Protein AF-A0A1C6FTU1-F1 (afdb_monomer)

Foldseek 3Di:
DFKKFKKWAKDFLCVVVVNDPGDRDIDRQDPGIADDPDWLRRLVVSQVVNQVVQCVDPFKGWDADSVQSKIFIAGVVRGTGMIIHDMTIDTDDD

Sequence (94 aa):
MKRFQVENCVQNARQYAGEEPYEHISYNIVDGDVEAENEKEAIVNALYYLADNINDTNGMYAEVNLKDESILIYNDDDEVVEYYFDFVAKEIED

Solvent-accessible surface area (backbone atoms only — not comparable to full-atom values): 5286 Å² total; per-residue (Å²): 117,47,43,23,43,43,32,27,32,68,34,47,42,50,39,70,72,66,76,38,87,78,73,97,54,71,42,72,73,51,104,60,70,36,77,22,86,46,52,69,52,28,47,54,53,49,52,53,53,51,34,52,59,42,49,73,36,92,64,37,42,51,48,79,39,80,89,75,50,31,36,43,29,26,38,82,84,73,43,64,50,38,39,39,31,75,64,46,51,42,80,54,83,133

Nearest PDB structures (foldseek):
  6obt-assembly1_A-2  TM=6.973E-01  e=8.075E+00  Streptomyces parvulus
  3kg7-assembly1_C  TM=4.868E-01  e=3.119E+00  Lyngbya majuscula
  1yyp-assembly1_A-2  TM=3.660E-01  e=2.610E+00  Human betaherpesvirus 5
  5bp4-assembly9_R  TM=2.169E-01  e=9.095E+00  Mycolicibacterium smegmatis MC2 155

pLDDT: mean 89.92, std 7.52, range [63.12, 96.12]

Radius of gyration: 13.64 Å; Cα contacts (8 Å, |Δi|>4): 188; chains: 1; bounding box: 35×24×41 Å

Secondary structure (DSSP, 8-state):
-EEEEEEEEEEEHHHHTTSSPPP--EEESSSS-EEESSHHHHHHHHHHHHHHHHHTSTTEEEEEETTTTEEEEEETTS-EEEEEEEEEEEEE--

Structure (mmCIF, N/CA/C/O backbone):
data_AF-A0A1C6FTU1-F1
#
_entry.id   AF-A0A1C6FTU1-F1
#
loop_
_atom_site.group_PDB
_atom_site.id
_atom_site.type_symbol
_atom_site.label_atom_id
_atom_site.label_alt_id
_atom_site.label_comp_id
_atom_site.label_asym_id
_atom_site.label_entity_id
_atom_site.label_seq_id
_atom_site.pdbx_PDB_ins_code
_atom_site.Cartn_x
_atom_site.Cartn_y
_atom_site.Cartn_z
_atom_site.occupancy
_atom_site.B_iso_or_equiv
_atom_site.auth_seq_id
_atom_site.auth_comp_id
_atom_site.auth_asym_id
_atom_site.auth_atom_id
_atom_site.pdbx_PDB_model_num
ATOM 1 N N . MET A 1 1 ? -8.026 0.369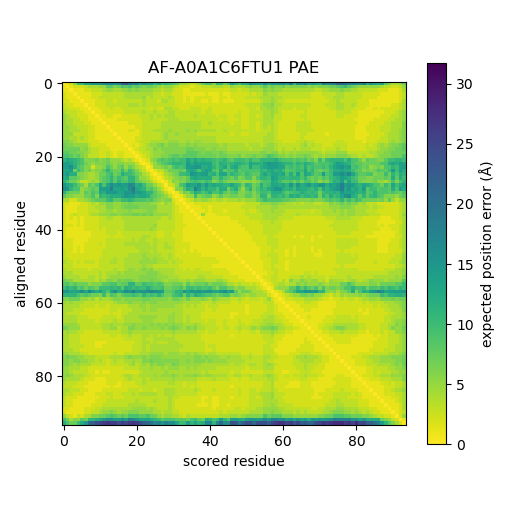 21.220 1.00 84.31 1 MET A N 1
ATOM 2 C CA . MET A 1 1 ? -7.791 -0.346 19.954 1.00 84.31 1 MET A CA 1
ATOM 3 C C . MET A 1 1 ? -9.076 -0.928 19.402 1.00 84.31 1 MET A C 1
ATOM 5 O O . MET A 1 1 ? -9.789 -1.645 20.097 1.00 84.31 1 MET A O 1
ATOM 9 N N . LYS A 1 2 ? -9.372 -0.522 18.172 1.00 92.44 2 LYS A N 1
ATOM 10 C CA . LYS A 1 2 ? -10.441 -1.001 17.297 1.00 92.44 2 LYS A CA 1
ATOM 11 C C . LYS A 1 2 ? -9.811 -1.867 16.205 1.00 92.44 2 LYS A C 1
ATOM 13 O O . LYS A 1 2 ? -8.601 -1.782 15.995 1.00 92.44 2 LYS A O 1
ATOM 18 N N . ARG A 1 3 ? -10.626 -2.654 15.506 1.00 93.50 3 ARG A N 1
ATOM 19 C CA . ARG A 1 3 ? -10.189 -3.502 14.391 1.00 93.50 3 ARG A CA 1
ATOM 20 C C . ARG A 1 3 ? -10.636 -2.870 13.081 1.00 93.50 3 ARG A C 1
ATOM 22 O O . ARG A 1 3 ? -11.772 -2.408 12.971 1.00 93.50 3 ARG A O 1
ATOM 29 N N . PHE A 1 4 ? -9.742 -2.834 12.104 1.00 94.50 4 PHE A N 1
ATOM 30 C CA . PHE A 1 4 ? -10.002 -2.256 10.792 1.00 94.50 4 PHE A CA 1
ATOM 31 C C . PHE A 1 4 ? -9.657 -3.252 9.694 1.00 94.50 4 PHE A C 1
ATOM 33 O O . PHE A 1 4 ? -8.610 -3.891 9.736 1.00 94.50 4 PHE A O 1
ATOM 40 N N . GLN A 1 5 ? -10.501 -3.329 8.672 1.00 92.94 5 GLN A N 1
ATOM 41 C CA . GLN A 1 5 ? -10.107 -3.894 7.388 1.00 92.94 5 GLN A CA 1
ATOM 42 C C . GLN A 1 5 ? -9.528 -2.765 6.531 1.00 92.94 5 GLN A C 1
ATOM 44 O O . GLN A 1 5 ? -10.165 -1.716 6.396 1.00 92.94 5 GLN A O 1
ATOM 49 N N . VAL A 1 6 ? -8.330 -2.962 5.975 1.00 93.00 6 VAL A N 1
ATOM 50 C CA . VAL A 1 6 ? -7.662 -1.963 5.131 1.00 93.00 6 VAL A CA 1
ATOM 51 C C . VAL A 1 6 ? -7.614 -2.471 3.699 1.00 93.00 6 VAL A C 1
ATOM 53 O O . VAL A 1 6 ? -6.997 -3.490 3.399 1.00 93.00 6 VAL A O 1
ATOM 56 N N . GLU A 1 7 ? -8.289 -1.749 2.816 1.00 92.94 7 GLU A N 1
ATOM 57 C CA . GLU A 1 7 ? -8.323 -2.029 1.387 1.00 92.94 7 GLU A CA 1
ATOM 58 C C . GLU A 1 7 ? -7.424 -1.045 0.640 1.00 92.94 7 GLU A C 1
ATOM 60 O O . GLU A 1 7 ? -7.282 0.104 1.056 1.00 92.94 7 GLU A O 1
ATOM 65 N N . ASN A 1 8 ? -6.848 -1.477 -0.478 1.00 91.75 8 ASN A N 1
ATOM 66 C CA . ASN A 1 8 ? -6.071 -0.612 -1.360 1.00 91.75 8 ASN A CA 1
ATOM 67 C C . ASN A 1 8 ? -6.301 -0.963 -2.831 1.00 91.75 8 ASN A C 1
ATOM 69 O O . ASN A 1 8 ? -6.693 -2.078 -3.178 1.00 91.75 8 ASN A O 1
ATOM 73 N N . CYS A 1 9 ? -5.970 -0.014 -3.694 1.00 92.19 9 CYS A N 1
ATOM 74 C CA . CYS A 1 9 ? -5.799 -0.206 -5.124 1.00 92.19 9 CYS A CA 1
ATOM 75 C C . CYS A 1 9 ? -4.351 -0.594 -5.455 1.00 92.19 9 CYS A C 1
ATOM 77 O O . CYS A 1 9 ? -3.424 -0.144 -4.777 1.00 92.19 9 CYS A O 1
ATOM 79 N N . VAL A 1 10 ? -4.143 -1.388 -6.512 1.00 91.56 10 VAL A N 1
ATOM 80 C CA . VAL A 1 10 ? -2.800 -1.754 -7.000 1.00 91.56 10 VAL A CA 1
ATOM 81 C C . VAL A 1 10 ? -2.686 -1.570 -8.510 1.00 91.56 10 VAL A C 1
ATOM 83 O O . VAL A 1 10 ? -3.549 -2.000 -9.272 1.00 91.56 10 VAL A O 1
ATOM 86 N N . GLN A 1 11 ? -1.607 -0.928 -8.943 1.00 93.44 11 GLN A N 1
ATOM 87 C CA . GLN A 1 11 ? -1.204 -0.804 -10.339 1.00 93.44 11 GLN A CA 1
ATOM 88 C C . GLN A 1 11 ? 0.031 -1.658 -10.599 1.00 93.44 11 GLN A C 1
ATOM 90 O O . GLN A 1 11 ? 0.965 -1.649 -9.802 1.00 93.44 11 GLN A O 1
ATOM 95 N N . ASN A 1 12 ? 0.068 -2.336 -11.745 1.00 92.75 12 ASN A N 1
ATOM 96 C CA . ASN A 1 12 ? 1.316 -2.897 -12.261 1.00 92.75 12 ASN A CA 1
ATOM 97 C C . ASN A 1 12 ? 2.188 -1.804 -12.918 1.00 92.75 12 ASN A C 1
ATOM 99 O O . ASN A 1 12 ? 1.715 -0.698 -13.197 1.00 92.75 12 ASN A O 1
ATOM 103 N N . ALA A 1 13 ? 3.439 -2.139 -13.240 1.00 93.75 13 ALA A N 1
ATOM 104 C CA . ALA A 1 13 ? 4.406 -1.242 -13.881 1.00 93.75 13 ALA A CA 1
ATOM 105 C C . ALA A 1 13 ? 3.860 -0.481 -15.107 1.00 93.75 13 ALA A C 1
ATOM 107 O O . ALA A 1 13 ? 4.081 0.721 -15.256 1.00 93.75 13 ALA A O 1
ATOM 108 N N . ARG A 1 14 ? 3.109 -1.160 -15.985 1.00 94.44 14 ARG A N 1
ATOM 109 C CA . ARG A 1 14 ? 2.591 -0.576 -17.234 1.00 94.44 14 ARG A CA 1
ATOM 110 C C . ARG A 1 14 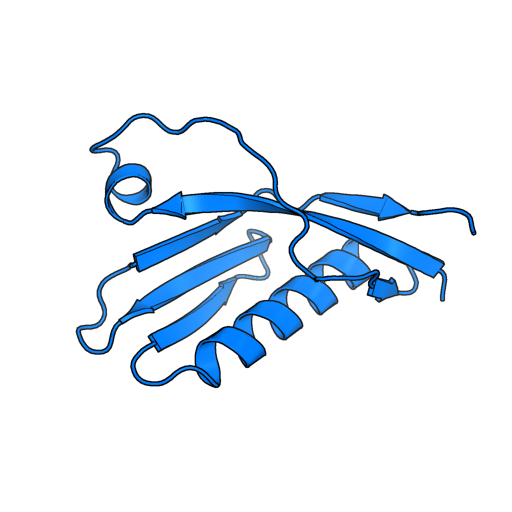? 1.416 0.362 -16.984 1.00 94.44 14 ARG A C 1
ATOM 112 O O . ARG A 1 14 ? 1.314 1.400 -17.634 1.00 94.44 14 ARG A O 1
ATOM 119 N N . GLN A 1 15 ? 0.551 0.029 -16.028 1.00 94.44 15 GLN A N 1
ATOM 120 C CA . GLN A 1 15 ? -0.534 0.908 -15.589 1.00 94.44 15 GLN A CA 1
ATOM 121 C C . GLN A 1 15 ? 0.017 2.164 -14.906 1.00 94.44 15 GLN A C 1
ATOM 123 O O . GLN A 1 15 ? -0.432 3.266 -15.215 1.00 94.44 15 GLN A O 1
ATOM 128 N N . TYR A 1 16 ? 1.032 2.014 -14.051 1.00 92.69 16 TYR A N 1
ATOM 129 C CA . TYR A 1 16 ? 1.721 3.137 -13.411 1.00 92.69 16 TYR A CA 1
ATOM 130 C C . TYR A 1 16 ? 2.404 4.059 -14.438 1.00 92.69 16 TYR A C 1
ATOM 132 O O . TYR A 1 16 ? 2.287 5.281 -14.359 1.00 92.69 16 TYR A O 1
ATOM 140 N N . ALA A 1 17 ? 3.039 3.484 -15.466 1.00 93.38 17 ALA A N 1
ATOM 141 C CA . ALA A 1 17 ? 3.630 4.226 -16.583 1.00 93.38 17 ALA A CA 1
ATOM 142 C C . ALA A 1 17 ? 2.594 4.876 -17.530 1.00 93.38 17 ALA A C 1
ATOM 144 O O . ALA A 1 17 ? 2.968 5.621 -18.439 1.00 93.38 17 ALA A O 1
ATOM 145 N N . GLY A 1 18 ? 1.296 4.608 -17.341 1.00 92.88 18 GLY A N 1
ATOM 146 C CA . GLY A 1 18 ? 0.215 5.115 -18.190 1.00 92.88 18 GLY A CA 1
ATOM 147 C C . GLY A 1 18 ? 0.101 4.423 -19.554 1.00 92.88 18 GLY A C 1
ATOM 148 O O . GLY A 1 18 ? -0.558 4.948 -20.452 1.00 92.88 18 GLY A O 1
ATOM 149 N N . GLU A 1 19 ? 0.735 3.263 -19.731 1.00 93.69 19 GLU A N 1
ATOM 150 C CA . GLU A 1 19 ? 0.683 2.474 -20.968 1.00 93.69 19 GLU A CA 1
ATOM 151 C C . GLU A 1 19 ? -0.585 1.623 -21.082 1.00 93.69 19 GLU A C 1
ATOM 153 O O . GLU A 1 19 ? -1.020 1.297 -22.189 1.00 93.69 19 GLU A O 1
ATOM 158 N N . GLU A 1 20 ? -1.173 1.251 -19.944 1.00 92.38 20 GLU A N 1
ATOM 159 C CA . GLU A 1 20 ? -2.404 0.471 -19.862 1.00 92.38 20 GLU A CA 1
ATOM 160 C C . GLU A 1 20 ? -3.454 1.198 -19.017 1.00 92.38 20 GLU A C 1
ATOM 162 O O . GLU A 1 20 ? -3.112 1.876 -18.045 1.00 92.38 20 GLU A O 1
ATOM 167 N N . PRO A 1 21 ? -4.748 1.073 -19.364 1.00 87.50 21 PRO A N 1
ATOM 168 C CA . PRO A 1 21 ? -5.806 1.583 -18.514 1.00 87.50 21 PRO A CA 1
ATOM 169 C C . PRO A 1 21 ? -5.805 0.848 -17.172 1.00 87.50 21 PRO A C 1
ATOM 171 O O . PRO A 1 21 ? -5.531 -0.351 -17.078 1.00 87.50 21 PRO A O 1
ATOM 174 N N . TYR A 1 22 ? -6.155 1.588 -16.130 1.00 79.25 22 TYR A N 1
ATOM 175 C CA . TYR A 1 22 ? -6.291 1.056 -14.788 1.00 79.25 22 TYR A CA 1
ATOM 176 C C . TYR A 1 22 ? -7.762 0.748 -14.479 1.00 79.25 22 TYR A C 1
ATOM 178 O O . TYR A 1 22 ? -8.633 1.601 -14.670 1.00 79.25 22 TYR A O 1
ATOM 186 N N . GLU A 1 23 ? -8.028 -0.463 -13.990 1.00 73.06 23 GLU A N 1
ATOM 187 C CA . GLU A 1 23 ? -9.321 -0.846 -13.424 1.00 73.06 23 GLU A CA 1
ATOM 188 C C . GLU A 1 23 ? -9.272 -0.662 -11.910 1.00 73.06 23 GLU A C 1
ATOM 190 O O . GLU A 1 23 ? -8.397 -1.211 -11.250 1.00 73.06 23 GLU A O 1
ATOM 195 N N . HIS A 1 24 ? -10.213 0.106 -11.359 1.00 74.69 24 HIS A N 1
ATOM 196 C CA . HIS A 1 24 ? -10.282 0.398 -9.928 1.00 74.69 24 HIS A CA 1
ATOM 197 C C . HIS A 1 24 ? -10.755 -0.835 -9.142 1.00 74.69 24 HIS A C 1
ATOM 199 O O . HIS A 1 24 ? -11.933 -0.950 -8.801 1.00 74.69 24 HIS A O 1
ATOM 205 N N . ILE A 1 25 ? -9.842 -1.775 -8.899 1.00 71.31 25 ILE A N 1
ATOM 206 C CA . ILE A 1 25 ? -10.088 -2.997 -8.133 1.00 71.31 25 ILE A CA 1
ATOM 207 C C . ILE A 1 25 ? -9.356 -2.876 -6.799 1.00 71.31 25 ILE A C 1
ATOM 209 O O . ILE A 1 25 ? -8.131 -2.749 -6.773 1.00 71.31 25 ILE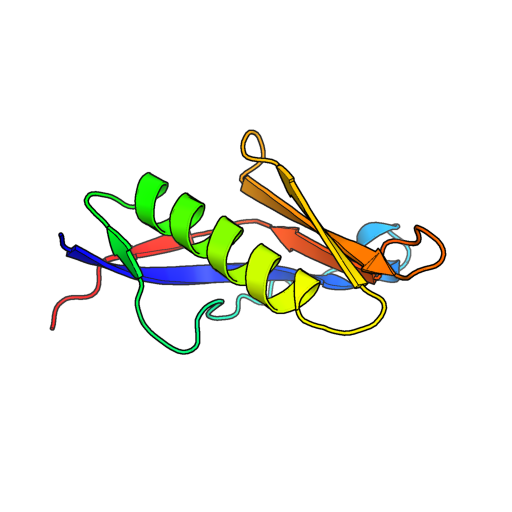 A O 1
ATOM 213 N N . SER A 1 26 ? -10.119 -2.914 -5.706 1.00 76.69 26 SER A N 1
ATOM 214 C CA . SER A 1 26 ? -9.574 -2.897 -4.354 1.00 76.69 26 SER A CA 1
ATOM 215 C C . SER A 1 26 ? -9.372 -4.311 -3.807 1.00 76.69 26 SER A C 1
ATOM 217 O O . SER A 1 26 ? -10.177 -5.213 -4.055 1.00 76.69 26 SER A O 1
ATOM 219 N N . TYR A 1 27 ? -8.302 -4.498 -3.037 1.00 75.75 27 TYR A N 1
ATOM 220 C CA . TYR A 1 27 ? -7.961 -5.754 -2.368 1.00 75.75 27 TYR A CA 1
ATOM 221 C C . TYR A 1 27 ? -7.751 -5.510 -0.875 1.00 75.75 27 TYR A C 1
ATOM 223 O O . TYR A 1 27 ? -7.317 -4.427 -0.490 1.00 75.75 27 TYR A O 1
ATOM 231 N N . ASN A 1 28 ? -8.054 -6.506 -0.033 1.00 75.06 28 ASN A N 1
ATOM 232 C CA . ASN A 1 28 ? -7.662 -6.461 1.376 1.00 75.06 28 ASN A CA 1
ATOM 233 C C . ASN A 1 28 ? -6.147 -6.678 1.465 1.00 75.06 28 ASN A C 1
ATOM 235 O O . ASN A 1 28 ? -5.643 -7.667 0.931 1.00 75.06 28 ASN A O 1
ATOM 239 N N . ILE A 1 29 ? -5.436 -5.743 2.091 1.00 69.69 29 ILE A N 1
ATOM 240 C CA . ILE A 1 29 ? -3.972 -5.675 2.004 1.00 69.69 29 ILE A CA 1
ATOM 241 C C . ILE A 1 29 ? -3.262 -6.596 2.998 1.00 69.69 29 ILE A C 1
ATOM 243 O O . ILE A 1 29 ? -2.174 -7.103 2.738 1.00 69.69 29 ILE A O 1
ATOM 247 N N . VAL A 1 30 ? -3.903 -6.814 4.141 1.00 66.88 30 VAL A N 1
ATOM 248 C CA . VAL A 1 30 ? -3.509 -7.758 5.181 1.00 66.88 30 VAL A CA 1
ATOM 249 C C . VAL A 1 30 ? -4.452 -8.946 5.089 1.00 66.88 30 VAL A C 1
ATOM 251 O O . VAL A 1 30 ? -5.662 -8.766 4.959 1.00 66.88 30 VAL A O 1
ATOM 254 N N . ASP A 1 31 ? -3.920 -10.163 5.185 1.00 69.69 31 ASP A N 1
ATOM 255 C CA . ASP A 1 31 ? -4.716 -11.394 5.292 1.00 69.69 31 ASP A CA 1
ATOM 256 C C . ASP A 1 31 ? -5.340 -11.486 6.708 1.00 69.69 31 ASP A C 1
ATOM 258 O O . ASP A 1 31 ? -5.064 -12.393 7.493 1.00 69.69 31 ASP A O 1
ATOM 262 N N . GLY A 1 32 ? -6.091 -10.447 7.093 1.00 79.31 32 GLY A N 1
ATOM 263 C CA . GLY A 1 32 ? -6.583 -10.194 8.443 1.00 79.31 32 GLY A CA 1
ATOM 264 C C . GLY A 1 32 ? -7.035 -8.747 8.669 1.00 79.31 32 GLY A C 1
ATOM 265 O O . GLY A 1 32 ? -7.206 -7.963 7.735 1.00 79.31 32 GLY A O 1
ATOM 266 N N . ASP A 1 33 ? -7.250 -8.418 9.938 1.00 87.12 33 ASP A N 1
ATOM 267 C CA . ASP A 1 33 ? -7.584 -7.084 10.432 1.00 87.12 33 ASP A CA 1
ATOM 268 C C . ASP A 1 33 ? -6.369 -6.367 11.044 1.00 87.12 33 ASP A C 1
ATOM 270 O O . ASP A 1 33 ? -5.406 -6.992 11.489 1.00 87.12 33 ASP A O 1
ATOM 274 N N . VAL A 1 34 ? -6.427 -5.035 11.067 1.00 90.69 34 VAL A N 1
ATOM 275 C CA . VAL A 1 34 ? -5.422 -4.153 11.669 1.00 90.69 34 VAL A CA 1
ATOM 276 C C . VAL A 1 34 ? -5.972 -3.567 12.963 1.00 90.69 34 VAL A C 1
ATOM 278 O O . VAL A 1 34 ? -6.998 -2.881 12.954 1.00 90.69 34 VAL A O 1
ATOM 281 N N . GLU A 1 35 ? -5.271 -3.781 14.075 1.00 92.38 35 GLU A N 1
ATOM 282 C CA . GLU A 1 35 ? -5.566 -3.095 15.334 1.00 92.38 35 GLU A CA 1
ATOM 283 C C . GLU A 1 35 ? -4.980 -1.671 15.327 1.00 92.38 35 GLU A C 1
ATOM 285 O O . GLU A 1 35 ? -3.787 -1.472 15.084 1.00 92.38 35 GLU A O 1
ATOM 290 N N . ALA A 1 36 ? -5.823 -0.668 15.586 1.00 94.94 36 ALA A N 1
ATOM 291 C CA . ALA A 1 36 ? -5.434 0.746 15.639 1.00 94.94 36 ALA A CA 1
ATOM 292 C C . ALA A 1 36 ? -6.425 1.578 16.478 1.00 94.94 36 ALA A C 1
ATOM 294 O O . ALA A 1 36 ? -7.520 1.115 16.810 1.00 94.94 36 ALA A O 1
ATOM 295 N N . GLU A 1 37 ? -6.092 2.823 16.834 1.00 96.06 37 GLU A N 1
ATOM 296 C CA . GLU A 1 37 ? -7.034 3.726 17.517 1.00 96.06 37 GLU A CA 1
ATOM 297 C C . GLU A 1 37 ? -7.978 4.448 16.539 1.00 96.06 37 GLU A C 1
ATOM 299 O O . GLU A 1 37 ? -9.070 4.871 16.924 1.00 96.06 37 GLU A O 1
ATOM 304 N N . ASN A 1 38 ? -7.578 4.599 15.273 1.00 95.75 38 ASN A N 1
ATOM 305 C CA . ASN A 1 38 ? -8.351 5.271 14.225 1.00 95.75 38 ASN A CA 1
ATOM 306 C C . ASN A 1 38 ? -7.942 4.800 12.814 1.00 95.75 38 ASN A C 1
ATOM 308 O O . ASN A 1 38 ? -6.918 4.145 12.642 1.00 95.75 38 ASN A O 1
ATOM 312 N N . GLU A 1 39 ? -8.726 5.188 11.803 1.00 95.56 39 GLU A N 1
ATOM 313 C CA . GLU A 1 39 ? -8.518 4.823 10.390 1.00 95.56 39 GLU A CA 1
ATOM 314 C C . GLU A 1 39 ? -7.132 5.215 9.861 1.00 95.56 39 GLU A C 1
ATOM 316 O O . GLU A 1 39 ? -6.479 4.425 9.185 1.00 95.56 39 GLU A O 1
ATOM 321 N N . LYS A 1 40 ? -6.647 6.416 10.200 1.00 95.44 40 LYS A N 1
ATOM 322 C CA . LYS A 1 40 ? -5.344 6.906 9.730 1.00 95.44 40 LYS A CA 1
ATOM 323 C C . LYS A 1 40 ? -4.201 6.057 10.279 1.00 95.44 40 LYS A C 1
ATOM 325 O O . LYS A 1 40 ? -3.268 5.737 9.551 1.00 95.44 40 LYS A O 1
ATOM 330 N N . GLU A 1 41 ? -4.268 5.697 11.555 1.00 95.88 41 GLU A N 1
ATOM 331 C CA . GLU A 1 41 ? -3.293 4.798 12.169 1.00 95.88 41 GLU A CA 1
ATOM 332 C C . GLU A 1 41 ? -3.376 3.386 11.572 1.00 95.88 41 GLU A C 1
ATOM 334 O O . GLU A 1 41 ? -2.337 2.799 11.286 1.00 95.88 41 GLU A O 1
ATOM 339 N N . ALA A 1 42 ? -4.581 2.877 11.286 1.00 95.00 42 ALA A N 1
ATOM 340 C CA . ALA A 1 42 ? -4.752 1.590 10.613 1.00 95.00 42 ALA A CA 1
ATOM 341 C C . ALA A 1 42 ? -4.086 1.569 9.226 1.00 95.00 42 ALA A C 1
ATOM 343 O O . ALA A 1 42 ? -3.370 0.623 8.907 1.00 95.00 42 ALA A O 1
ATOM 344 N N . ILE A 1 43 ? -4.260 2.631 8.430 1.00 95.25 43 ILE A N 1
ATOM 345 C CA . ILE A 1 43 ? -3.610 2.775 7.118 1.00 95.25 43 ILE A CA 1
ATOM 346 C C . ILE A 1 43 ? -2.087 2.806 7.270 1.00 95.25 43 ILE A C 1
ATOM 348 O O . ILE A 1 43 ? -1.391 2.080 6.570 1.00 95.25 43 ILE A O 1
ATOM 352 N N . VAL A 1 44 ? -1.552 3.601 8.202 1.00 95.38 44 VAL A N 1
ATOM 353 C CA . VAL A 1 44 ? -0.098 3.679 8.433 1.00 95.38 44 VAL A CA 1
ATOM 354 C C . VAL A 1 44 ? 0.475 2.323 8.853 1.00 95.38 44 VAL A C 1
ATOM 356 O O . VAL A 1 44 ? 1.506 1.909 8.324 1.00 95.38 44 VAL A O 1
ATOM 359 N N . ASN A 1 45 ? -0.204 1.610 9.751 1.00 93.81 45 ASN A N 1
ATOM 360 C CA . ASN A 1 45 ? 0.204 0.274 10.180 1.00 93.81 45 ASN A CA 1
ATOM 361 C C . ASN A 1 45 ? 0.176 -0.721 9.009 1.00 93.81 45 ASN A C 1
ATOM 363 O O . ASN A 1 45 ? 1.119 -1.493 8.847 1.00 93.81 45 ASN A O 1
ATOM 367 N N . ALA A 1 46 ? -0.857 -0.666 8.162 1.00 92.94 46 ALA A N 1
ATOM 368 C CA . ALA A 1 46 ? -0.959 -1.499 6.966 1.00 92.94 46 ALA A CA 1
ATOM 369 C C . ALA A 1 46 ? 0.144 -1.195 5.938 1.00 92.94 46 ALA A C 1
ATOM 371 O O . ALA A 1 46 ? 0.711 -2.123 5.364 1.00 92.94 46 ALA A O 1
ATOM 372 N N . LEU A 1 47 ? 0.486 0.085 5.740 1.00 93.81 47 LEU A N 1
ATOM 373 C CA . LEU A 1 47 ? 1.564 0.499 4.841 1.00 93.81 47 LEU A CA 1
ATOM 374 C C . LEU A 1 47 ? 2.907 -0.106 5.276 1.00 93.81 47 LEU A C 1
ATOM 376 O O . LEU A 1 47 ? 3.604 -0.729 4.476 1.00 93.81 47 LEU A O 1
ATOM 380 N N . TYR A 1 48 ? 3.262 0.043 6.554 1.00 93.31 48 TYR A N 1
ATOM 381 C CA . TYR A 1 48 ? 4.512 -0.514 7.071 1.00 93.31 48 TYR A CA 1
ATOM 382 C C . TYR A 1 48 ? 4.526 -2.040 7.044 1.00 93.31 48 TYR A C 1
ATOM 384 O O . TYR A 1 48 ? 5.519 -2.622 6.619 1.00 93.31 48 TYR A O 1
ATOM 392 N N . TYR A 1 49 ? 3.415 -2.682 7.412 1.0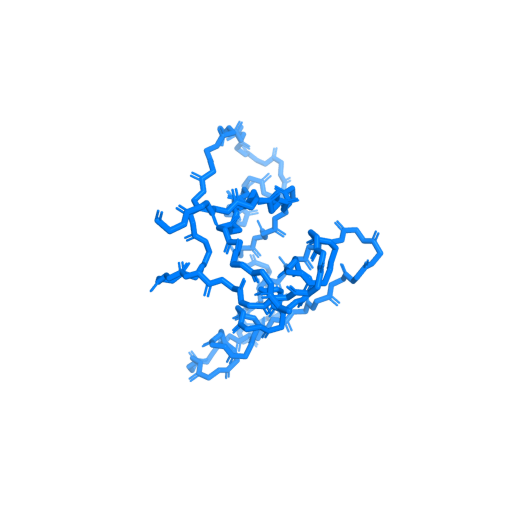0 90.69 49 TYR A N 1
ATOM 393 C CA . TYR A 1 49 ? 3.297 -4.134 7.330 1.00 90.69 49 TYR A CA 1
ATOM 394 C C . TYR A 1 49 ? 3.532 -4.647 5.905 1.00 90.69 49 TYR A C 1
ATOM 396 O O . TYR A 1 49 ? 4.290 -5.598 5.711 1.00 90.69 49 TYR A O 1
ATOM 404 N N . LEU A 1 50 ? 2.902 -4.032 4.899 1.00 88.50 50 LEU A N 1
ATOM 405 C CA . LEU A 1 50 ? 3.085 -4.456 3.515 1.00 88.50 50 LEU A CA 1
ATOM 406 C C . LEU A 1 50 ? 4.543 -4.258 3.075 1.00 88.50 50 LEU A C 1
ATOM 408 O O . LEU A 1 50 ? 5.136 -5.176 2.511 1.00 88.50 50 LEU A O 1
ATOM 412 N N . ALA A 1 51 ? 5.127 -3.094 3.369 1.00 91.44 51 ALA A N 1
ATOM 413 C CA . ALA A 1 51 ? 6.510 -2.795 3.015 1.00 91.44 51 ALA A CA 1
ATOM 414 C C . ALA A 1 51 ? 7.504 -3.794 3.629 1.00 91.44 51 ALA A C 1
ATOM 416 O O . ALA A 1 51 ? 8.398 -4.262 2.928 1.00 91.44 51 ALA A O 1
ATOM 417 N N . ASP A 1 52 ? 7.322 -4.168 4.898 1.00 91.19 52 ASP A N 1
ATOM 418 C CA . ASP A 1 52 ? 8.170 -5.157 5.570 1.00 91.19 52 ASP A CA 1
ATOM 419 C C . ASP A 1 52 ? 8.071 -6.539 4.898 1.00 91.19 52 ASP A C 1
ATOM 421 O O . ASP A 1 52 ? 9.097 -7.146 4.600 1.00 91.19 52 ASP A O 1
ATOM 425 N N . ASN A 1 53 ? 6.863 -7.006 4.553 1.00 88.50 53 ASN A N 1
ATOM 426 C CA . ASN A 1 53 ? 6.692 -8.291 3.854 1.00 88.50 53 ASN A CA 1
ATOM 427 C C . ASN A 1 53 ? 7.322 -8.305 2.451 1.00 88.50 53 ASN A C 1
ATOM 429 O O . ASN A 1 53 ? 7.850 -9.331 2.013 1.00 88.50 53 ASN A O 1
ATOM 433 N N . ILE A 1 54 ? 7.265 -7.181 1.733 1.00 87.56 54 ILE A N 1
ATOM 434 C CA . ILE A 1 54 ? 7.900 -7.051 0.415 1.00 87.56 54 ILE A CA 1
ATOM 435 C C . ILE A 1 54 ? 9.418 -7.067 0.559 1.00 87.56 54 ILE A C 1
ATOM 437 O O . ILE A 1 54 ? 10.087 -7.786 -0.175 1.00 87.56 54 ILE A O 1
ATOM 441 N N . ASN A 1 55 ? 9.959 -6.317 1.520 1.00 86.12 55 ASN A N 1
ATOM 442 C CA . ASN A 1 55 ? 11.398 -6.255 1.771 1.00 86.12 55 ASN A CA 1
ATOM 443 C C . ASN A 1 55 ? 11.977 -7.603 2.244 1.00 86.12 55 ASN A C 1
ATOM 445 O O . ASN A 1 55 ? 13.156 -7.876 2.021 1.00 86.12 55 ASN A O 1
ATOM 449 N N . ASP A 1 56 ? 11.156 -8.461 2.856 1.00 85.62 56 ASP A N 1
ATOM 450 C CA . ASP A 1 56 ? 11.517 -9.842 3.202 1.00 85.62 56 ASP A CA 1
ATOM 451 C C . ASP A 1 56 ? 11.507 -10.797 1.986 1.00 85.62 56 ASP A C 1
ATOM 453 O O . ASP A 1 56 ? 11.956 -11.947 2.079 1.00 85.62 56 ASP A O 1
ATOM 457 N N . THR A 1 57 ? 11.028 -10.340 0.824 1.00 78.62 57 THR A N 1
ATOM 458 C CA . THR A 1 57 ? 11.033 -11.095 -0.433 1.00 78.62 57 THR A CA 1
ATOM 459 C C . THR A 1 57 ? 12.317 -10.817 -1.221 1.00 78.62 57 THR A C 1
ATOM 461 O O . THR A 1 57 ? 12.675 -9.676 -1.491 1.00 78.62 57 THR A O 1
ATOM 464 N N . ASN A 1 58 ? 13.027 -11.874 -1.632 1.00 78.69 58 ASN A N 1
ATOM 465 C CA . ASN A 1 58 ? 14.279 -11.729 -2.383 1.00 78.69 58 ASN A CA 1
ATOM 466 C C . ASN A 1 58 ? 14.081 -10.949 -3.695 1.00 78.69 58 ASN A C 1
ATOM 468 O O . ASN A 1 58 ? 13.325 -11.388 -4.562 1.00 78.69 58 ASN A O 1
ATOM 472 N N . GLY A 1 59 ? 14.866 -9.884 -3.868 1.00 84.00 59 GLY A N 1
ATOM 473 C CA . GLY A 1 59 ? 15.007 -9.154 -5.130 1.00 84.00 59 GLY A CA 1
ATOM 474 C C . GLY A 1 59 ? 14.024 -7.999 -5.331 1.00 84.00 59 GLY A C 1
ATOM 475 O O . GLY A 1 59 ? 13.845 -7.537 -6.461 1.00 84.00 59 GLY A O 1
ATOM 476 N N . MET A 1 60 ? 13.338 -7.578 -4.263 1.00 92.44 60 MET A N 1
ATOM 477 C CA . MET A 1 60 ? 12.423 -6.440 -4.274 1.00 92.44 60 MET A CA 1
ATOM 478 C C . MET A 1 60 ? 12.641 -5.547 -3.055 1.00 92.44 60 MET A C 1
ATOM 480 O O . MET A 1 60 ? 13.066 -6.014 -1.998 1.00 92.44 60 MET A O 1
ATOM 484 N N . TYR A 1 61 ? 12.315 -4.264 -3.193 1.00 94.19 61 TYR A N 1
ATOM 485 C CA . TYR A 1 61 ? 12.203 -3.356 -2.056 1.00 94.19 61 TYR A CA 1
ATOM 4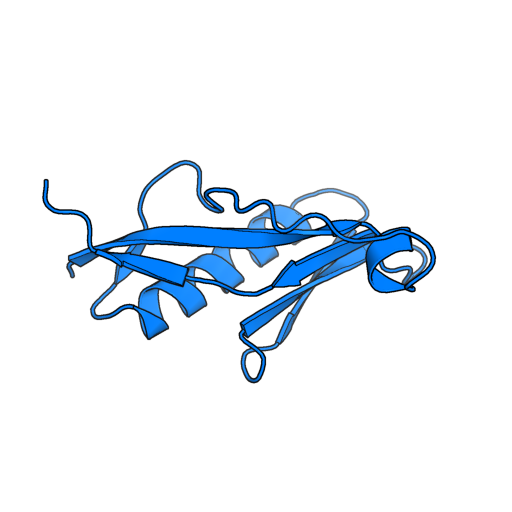86 C C . TYR A 1 61 ? 10.992 -2.433 -2.186 1.00 94.19 61 TYR A C 1
ATOM 488 O O . TYR A 1 61 ? 10.549 -2.108 -3.287 1.00 94.19 61 TYR A O 1
ATOM 496 N N . ALA A 1 62 ? 10.457 -2.009 -1.045 1.00 95.31 62 ALA A N 1
ATOM 497 C CA . ALA A 1 62 ? 9.297 -1.134 -0.947 1.00 95.31 62 ALA A CA 1
ATOM 498 C C . ALA A 1 62 ? 9.673 0.257 -0.412 1.00 95.31 62 ALA A C 1
ATOM 500 O O . ALA A 1 62 ? 10.351 0.388 0.610 1.00 95.31 62 ALA A O 1
ATOM 501 N N . GLU A 1 63 ? 9.168 1.304 -1.062 1.00 95.62 63 GLU A N 1
ATOM 502 C CA . GLU A 1 63 ? 9.258 2.696 -0.615 1.00 95.62 63 GLU A CA 1
ATOM 503 C C . GLU A 1 63 ? 7.882 3.190 -0.155 1.00 95.62 63 GLU A C 1
ATOM 505 O O . GLU A 1 63 ? 6.941 3.271 -0.944 1.00 95.62 63 GLU A O 1
ATOM 510 N N . VAL A 1 64 ? 7.767 3.546 1.129 1.00 96.12 64 VAL A N 1
ATOM 511 C CA . VAL A 1 64 ? 6.526 4.065 1.725 1.00 96.12 64 VAL A CA 1
ATOM 512 C C . VAL A 1 64 ? 6.488 5.592 1.640 1.00 96.12 64 VAL A C 1
ATOM 514 O O . VAL A 1 64 ? 7.342 6.276 2.210 1.00 96.12 64 VAL A O 1
ATOM 517 N N . ASN A 1 65 ? 5.438 6.144 1.029 1.00 94.94 65 ASN A N 1
ATOM 518 C CA . ASN A 1 65 ? 5.157 7.577 1.016 1.00 94.94 65 ASN A CA 1
ATOM 519 C C . ASN A 1 65 ? 3.956 7.901 1.921 1.00 94.94 65 ASN A C 1
ATOM 521 O O . ASN A 1 65 ? 2.797 7.751 1.544 1.00 94.94 65 ASN A O 1
ATOM 525 N N . LEU A 1 66 ? 4.231 8.415 3.124 1.00 92.75 66 LEU A N 1
ATOM 526 C CA . LEU A 1 66 ? 3.190 8.761 4.105 1.00 92.75 66 LEU A CA 1
ATOM 527 C C . LEU A 1 66 ? 2.360 10.001 3.748 1.00 92.75 66 LEU A C 1
ATOM 529 O O . LEU A 1 66 ? 1.300 10.218 4.342 1.00 92.75 66 LEU A O 1
ATOM 533 N N . LYS A 1 67 ? 2.857 10.854 2.845 1.00 91.62 67 LYS A N 1
ATOM 534 C CA 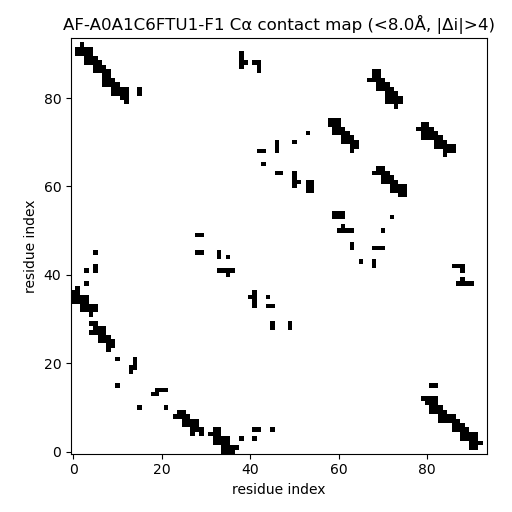. LYS A 1 67 ? 2.141 12.063 2.430 1.00 91.62 67 LYS A CA 1
ATOM 535 C C . LYS A 1 67 ? 0.984 11.709 1.501 1.00 91.62 67 LYS A C 1
ATOM 537 O O . LYS A 1 67 ? -0.090 12.283 1.652 1.00 91.62 67 LYS A O 1
ATOM 542 N N . ASP A 1 68 ? 1.233 10.774 0.591 1.00 90.75 68 ASP A N 1
ATOM 543 C CA . ASP A 1 68 ? 0.274 10.332 -0.421 1.00 90.75 68 ASP A CA 1
ATOM 544 C C . ASP A 1 68 ? -0.358 8.967 -0.078 1.00 90.75 68 ASP A C 1
ATOM 546 O O . ASP A 1 68 ? -1.145 8.452 -0.864 1.00 90.75 68 ASP A O 1
ATOM 550 N N . GLU A 1 69 ? -0.029 8.405 1.096 1.00 94.50 69 GLU A N 1
ATOM 551 C CA . GLU A 1 69 ? -0.509 7.104 1.594 1.00 94.50 69 GLU A CA 1
ATOM 552 C C . GLU A 1 69 ? -0.356 5.996 0.547 1.00 94.50 69 GLU A C 1
ATOM 554 O O . GLU A 1 69 ? -1.319 5.336 0.165 1.00 94.50 69 GLU A O 1
ATOM 559 N N . SER A 1 70 ? 0.867 5.823 0.050 1.00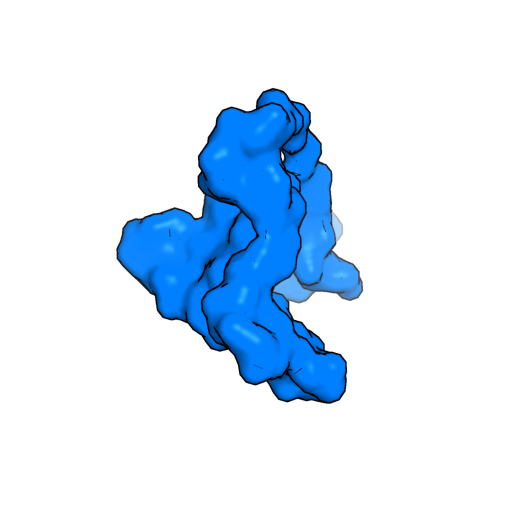 95.06 70 SER A N 1
ATOM 560 C CA . SER A 1 70 ? 1.154 4.900 -1.045 1.00 95.06 70 SER A CA 1
ATOM 561 C C . SER A 1 70 ? 2.469 4.148 -0.865 1.00 95.06 70 SER A C 1
ATOM 563 O O . SER A 1 70 ? 3.312 4.518 -0.039 1.00 95.06 70 SER A O 1
ATOM 565 N N . ILE A 1 71 ? 2.626 3.066 -1.633 1.00 95.25 71 ILE A N 1
ATOM 566 C CA . ILE A 1 71 ? 3.834 2.233 -1.665 1.00 95.25 71 ILE A CA 1
ATOM 567 C C . ILE A 1 71 ? 4.235 1.987 -3.110 1.00 95.25 71 ILE A C 1
ATOM 569 O O . ILE A 1 71 ? 3.416 1.544 -3.916 1.00 95.25 71 ILE A O 1
ATOM 573 N N . LEU A 1 72 ? 5.504 2.236 -3.418 1.00 95.75 72 LEU A N 1
ATOM 574 C CA . LEU A 1 72 ? 6.139 1.802 -4.660 1.00 95.75 72 LEU A CA 1
ATOM 575 C C . LEU A 1 72 ? 6.996 0.571 -4.381 1.00 95.75 72 LEU A C 1
ATOM 577 O O . LEU A 1 72 ? 7.780 0.571 -3.433 1.00 95.75 72 LEU A O 1
ATOM 581 N N . ILE A 1 73 ? 6.844 -0.460 -5.208 1.00 94.88 73 ILE A N 1
ATOM 582 C CA . ILE A 1 73 ? 7.684 -1.658 -5.183 1.00 94.88 73 ILE A CA 1
ATOM 583 C C . ILE A 1 73 ? 8.648 -1.600 -6.352 1.00 94.88 73 ILE A C 1
ATOM 585 O O . ILE A 1 73 ? 8.225 -1.423 -7.497 1.00 94.88 73 ILE A O 1
ATOM 589 N N . TYR A 1 74 ? 9.921 -1.823 -6.063 1.00 95.62 74 TYR A N 1
ATOM 590 C CA . TYR A 1 74 ? 10.995 -1.863 -7.039 1.00 95.62 74 TYR A CA 1
ATOM 591 C C . TYR A 1 74 ? 11.628 -3.253 -7.084 1.00 95.62 74 TYR A C 1
ATOM 593 O O . TYR A 1 74 ? 11.646 -3.960 -6.075 1.00 95.62 74 TYR A O 1
ATOM 601 N N . ASN A 1 75 ? 12.149 -3.639 -8.247 1.00 94.00 75 ASN A N 1
ATOM 602 C CA . ASN A 1 75 ? 13.027 -4.801 -8.395 1.00 94.00 75 ASN A CA 1
ATOM 603 C C . ASN A 1 75 ? 14.508 -4.422 -8.164 1.00 94.00 75 ASN A C 1
ATOM 605 O O . ASN A 1 75 ? 14.838 -3.264 -7.913 1.00 94.00 75 ASN A O 1
ATOM 609 N N . ASP A 1 76 ? 15.408 -5.400 -8.290 1.00 93.25 76 ASP A N 1
ATOM 610 C CA . ASP A 1 76 ? 16.865 -5.208 -8.169 1.00 93.25 76 ASP A CA 1
ATOM 611 C C . ASP A 1 76 ? 17.485 -4.246 -9.207 1.00 93.25 76 ASP A C 1
ATOM 613 O O . ASP A 1 76 ? 18.615 -3.791 -9.017 1.00 93.25 76 ASP 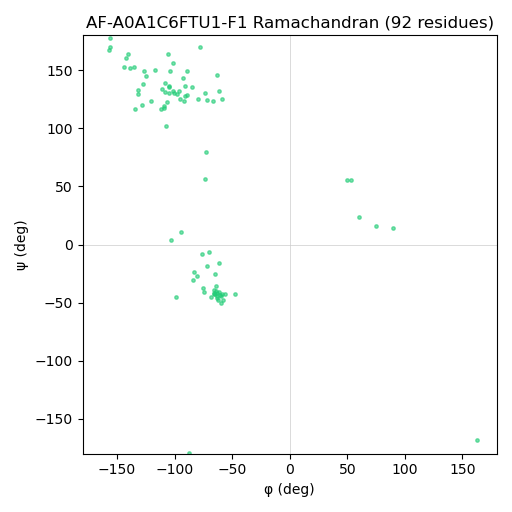A O 1
ATOM 617 N N . ASP A 1 77 ? 16.772 -3.937 -10.294 1.00 94.94 77 ASP A N 1
ATOM 618 C CA . ASP A 1 77 ? 17.201 -3.007 -11.346 1.00 94.94 77 ASP A CA 1
ATOM 619 C C . ASP A 1 77 ? 16.665 -1.573 -11.120 1.00 94.94 77 ASP A C 1
ATOM 621 O O . ASP A 1 77 ? 16.770 -0.727 -12.010 1.00 94.94 77 ASP A O 1
ATOM 625 N N . ASP A 1 78 ? 16.098 -1.286 -9.939 1.00 93.75 78 ASP A N 1
ATOM 626 C CA . ASP A 1 78 ? 15.427 -0.022 -9.590 1.00 93.75 78 ASP A CA 1
ATOM 627 C C . ASP A 1 78 ? 14.217 0.312 -10.494 1.00 93.75 78 ASP A C 1
ATOM 629 O O . ASP A 1 78 ? 13.802 1.470 -10.619 1.00 93.75 78 ASP A O 1
ATOM 633 N N . GLU A 1 79 ? 13.605 -0.696 -11.123 1.00 94.56 79 GLU A N 1
ATOM 634 C CA . GLU A 1 79 ? 12.383 -0.529 -11.911 1.00 94.56 79 GLU A CA 1
ATOM 635 C C . GLU A 1 79 ? 11.141 -0.748 -11.046 1.00 94.56 79 GLU A C 1
ATOM 637 O O . GLU A 1 79 ? 11.054 -1.713 -10.286 1.00 94.56 79 GLU A O 1
ATOM 642 N N . VAL A 1 80 ? 10.141 0.125 -11.205 1.00 95.06 80 VAL A N 1
ATOM 643 C CA . VAL A 1 80 ? 8.846 -0.019 -10.526 1.00 95.06 80 VAL A CA 1
ATOM 644 C C . VAL A 1 80 ? 8.121 -1.248 -11.067 1.00 95.06 80 VAL A C 1
ATOM 646 O O . VAL A 1 80 ? 7.848 -1.337 -12.264 1.00 95.06 80 VAL A O 1
ATOM 649 N N . VAL A 1 81 ? 7.756 -2.163 -10.175 1.00 93.81 81 VAL A N 1
ATOM 650 C CA . VAL A 1 81 ? 6.998 -3.379 -10.492 1.00 93.81 81 VAL A CA 1
ATOM 651 C C . VAL A 1 81 ? 5.519 -3.183 -10.172 1.00 93.81 81 VAL A C 1
ATOM 653 O O . VAL A 1 81 ? 4.658 -3.513 -10.993 1.00 93.81 81 VAL A O 1
ATOM 656 N N . GLU A 1 82 ? 5.226 -2.607 -9.005 1.00 93.38 82 GLU A N 1
ATOM 657 C CA . GLU A 1 82 ? 3.868 -2.391 -8.508 1.00 93.38 82 GLU A CA 1
ATOM 658 C C . GLU A 1 82 ? 3.752 -1.076 -7.730 1.00 93.38 82 GLU A C 1
ATOM 660 O O . GLU A 1 82 ? 4.715 -0.582 -7.140 1.00 93.38 82 GLU A O 1
ATOM 665 N N . TYR A 1 83 ? 2.544 -0.516 -7.721 1.00 93.69 83 TYR A N 1
ATOM 666 C CA . TYR A 1 83 ? 2.199 0.702 -6.998 1.00 93.69 83 TYR A CA 1
ATOM 667 C C . TYR A 1 83 ? 0.878 0.524 -6.247 1.00 93.69 83 TYR A C 1
ATOM 669 O O . TYR A 1 83 ? -0.172 0.335 -6.862 1.00 93.69 83 TYR A O 1
ATOM 677 N N . TYR A 1 84 ? 0.930 0.600 -4.919 1.00 93.19 84 TYR A N 1
ATOM 678 C CA . TYR A 1 84 ? -0.214 0.464 -4.019 1.00 93.19 84 TYR A CA 1
ATOM 679 C C . TYR A 1 84 ? -0.664 1.855 -3.575 1.00 93.19 84 TYR A C 1
ATOM 681 O O . TYR A 1 84 ? 0.157 2.657 -3.127 1.00 93.19 84 TYR A O 1
ATOM 689 N N . PHE A 1 85 ? -1.957 2.155 -3.678 1.00 93.00 85 PHE A N 1
ATOM 690 C CA . PHE A 1 85 ? -2.505 3.490 -3.417 1.00 93.00 85 PHE A CA 1
ATOM 691 C C . PHE A 1 85 ? -3.988 3.439 -3.030 1.00 93.00 85 PHE A C 1
ATOM 693 O O . PHE A 1 85 ? -4.595 2.370 -3.029 1.00 93.00 85 PHE A O 1
ATOM 700 N N . ASP A 1 86 ? -4.564 4.609 -2.730 1.00 93.00 86 ASP A N 1
ATOM 701 C CA . ASP A 1 86 ? -5.984 4.786 -2.380 1.00 93.00 86 ASP A CA 1
ATOM 702 C C . ASP A 1 86 ? -6.418 3.858 -1.237 1.00 93.00 86 ASP A C 1
ATOM 704 O O . ASP A 1 86 ? -7.311 3.019 -1.363 1.00 93.00 86 ASP A O 1
ATOM 708 N N . PHE A 1 87 ? -5.687 3.965 -0.129 1.00 93.12 87 PHE A N 1
ATOM 709 C CA . PHE A 1 87 ? -5.914 3.146 1.046 1.00 93.12 87 PHE A CA 1
ATOM 710 C C . PHE A 1 87 ? -7.169 3.606 1.778 1.00 93.12 87 PHE A C 1
ATOM 712 O O . PHE A 1 87 ? -7.325 4.782 2.111 1.00 93.12 87 PHE A O 1
ATOM 719 N N . VAL A 1 88 ? -8.040 2.654 2.093 1.00 93.06 88 VAL A N 1
ATOM 720 C CA . VAL A 1 88 ? -9.276 2.895 2.835 1.00 93.06 88 VAL A CA 1
ATOM 721 C C . VAL A 1 88 ? -9.338 1.931 4.008 1.00 93.06 88 VAL A C 1
ATOM 723 O O . VAL A 1 88 ? -9.365 0.717 3.825 1.00 93.06 88 VAL A O 1
ATOM 726 N N . ALA A 1 89 ? -9.406 2.473 5.222 1.00 94.44 89 ALA A N 1
ATOM 727 C CA . ALA A 1 89 ? -9.674 1.696 6.424 1.00 94.44 89 ALA A CA 1
ATOM 728 C C . ALA A 1 89 ? -11.165 1.750 6.767 1.00 94.44 89 ALA A C 1
ATOM 730 O O . ALA A 1 89 ? -11.761 2.825 6.813 1.00 94.44 89 ALA A O 1
ATOM 731 N N . LYS A 1 90 ? -11.762 0.589 7.038 1.00 93.56 90 LYS A N 1
ATOM 732 C CA . LYS A 1 90 ? -13.140 0.460 7.524 1.00 93.56 90 LYS A CA 1
ATOM 733 C C . LYS A 1 90 ? -13.119 -0.249 8.869 1.00 93.56 90 LYS A C 1
ATOM 735 O O . LYS A 1 90 ? -12.584 -1.350 8.971 1.00 93.56 90 LYS A O 1
ATOM 740 N N . GLU A 1 91 ? -13.679 0.390 9.892 1.00 94.62 91 GLU A N 1
ATOM 741 C CA . GLU A 1 91 ? -13.873 -0.243 11.199 1.00 94.62 91 GLU A CA 1
ATOM 742 C C . GLU A 1 91 ? -14.794 -1.456 11.032 1.00 94.62 91 GLU A C 1
ATOM 744 O O . GLU A 1 91 ? -15.837 -1.363 10.379 1.00 94.62 91 GLU A O 1
ATOM 749 N N . ILE A 1 92 ? -14.393 -2.590 11.599 1.00 91.75 92 ILE A N 1
ATOM 750 C CA . ILE A 1 92 ? -15.206 -3.804 11.630 1.00 91.75 92 ILE A CA 1
ATOM 751 C C . ILE A 1 92 ? -15.697 -4.027 13.060 1.00 91.75 92 ILE A C 1
ATOM 753 O O . ILE A 1 92 ? -14.929 -3.937 14.019 1.00 91.75 92 ILE A O 1
ATOM 757 N N . GLU A 1 93 ? -16.996 -4.273 13.200 1.00 82.62 93 GLU A N 1
ATOM 758 C CA . GLU A 1 93 ? -17.589 -4.733 14.455 1.00 82.62 93 GLU A CA 1
ATOM 759 C C . GLU A 1 93 ? -17.442 -6.263 14.514 1.00 82.62 93 GLU A C 1
ATOM 761 O O . GLU A 1 93 ? -17.657 -6.927 13.498 1.00 82.62 93 GLU A O 1
ATOM 766 N N . ASP A 1 94 ? -17.028 -6.797 15.670 1.00 63.12 94 ASP A N 1
ATOM 767 C CA . ASP A 1 94 ? -16.890 -8.248 15.907 1.00 63.12 94 ASP A CA 1
ATOM 768 C C . ASP A 1 94 ? -18.191 -9.033 15.624 1.00 63.12 94 ASP A C 1
ATOM 770 O O . ASP A 1 94 ? -19.291 -8.556 16.004 1.00 63.12 94 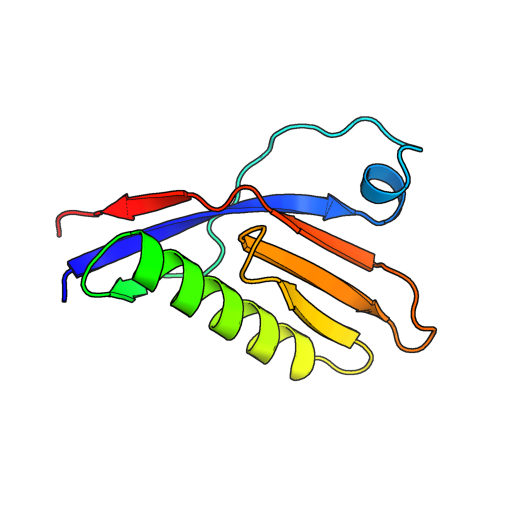ASP A O 1
#

Mean predicted aligned error: 4.29 Å